Protein 1KOE (pdb70)

Structure (mmCIF, N/CA/C/O backbone):
data_1KOE
#
_entry.id   1KOE
#
_cell.length_a   45.560
_cell.length_b   53.950
_cell.length_c   65.850
_cell.angle_alpha   90.00
_cell.angle_beta   90.00
_cell.angle_gamma   90.00
#
_symmetry.space_group_name_H-M   'P 21 21 21'
#
loop_
_entity.id
_entity.type
_entity.pdbx_description
1 polymer ENDOSTATIN
2 water water
#
loop_
_atom_site.group_PDB
_atom_site.id
_atom_site.type_symbol
_atom_site.label_atom_id
_atom_site.label_alt_id
_atom_site.label_comp_id
_atom_site.label_asym_id
_atom_site.label_entity_id
_atom_site.label_seq_id
_atom_site.pdbx_PDB_ins_code
_atom_site.Cartn_x
_atom_site.Cartn_y
_atom_site.Cartn_z
_atom_site.occupancy
_atom_site.B_iso_or_equiv
_atom_site.auth_seq_id
_atom_site.auth_comp_id
_atom_site.auth_asym_id
_atom_site.auth_atom_id
_atom_site.pdbx_PDB_model_num
ATOM 1 N N . GLN A 1 1 ? 15.825 37.355 60.311 1.00 19.63 138 GLN A N 1
ATOM 2 C CA . GLN A 1 1 ? 15.467 37.593 58.873 1.00 15.07 138 GLN A CA 1
ATOM 3 C C . GLN A 1 1 ? 16.020 36.457 58.023 1.00 16.16 138 GLN A C 1
ATOM 4 O O . GLN A 1 1 ? 17.226 36.330 57.871 1.00 16.26 138 GLN A O 1
ATOM 10 N N . PRO A 1 2 ? 15.146 35.591 57.498 1.00 15.25 139 PRO A N 1
ATOM 11 C CA . PRO A 1 2 ? 15.679 34.496 56.678 1.00 12.81 139 PRO A CA 1
ATOM 12 C C . PRO A 1 2 ? 16.271 34.987 55.379 1.00 9.18 139 PRO A C 1
ATOM 13 O O . PRO A 1 2 ? 15.816 35.984 54.818 1.00 11.04 139 PRO A O 1
ATOM 17 N N . VAL A 1 3 ? 17.301 34.287 54.921 1.00 10.21 140 VAL A N 1
ATOM 18 C CA . VAL A 1 3 ? 17.960 34.598 53.657 1.00 9.99 140 VAL A CA 1
ATOM 19 C C . VAL A 1 3 ? 18.458 33.277 53.077 1.00 11.74 140 VAL A C 1
ATOM 20 O O . VAL A 1 3 ? 18.630 32.309 53.809 1.00 13.00 140 VAL A O 1
ATOM 24 N N . LEU A 1 4 ? 18.697 33.256 51.768 1.00 10.15 141 LEU A N 1
ATOM 25 C CA . LEU A 1 4 ? 19.251 32.096 51.073 1.00 9.08 141 LEU A CA 1
ATOM 26 C C . LEU A 1 4 ? 20.495 32.597 50.355 1.00 8.62 141 LEU A C 1
ATOM 27 O O . LEU A 1 4 ? 20.434 33.581 49.600 1.00 9.84 141 LEU A O 1
ATOM 32 N N . HIS A 1 5 ? 21.622 31.931 50.575 1.00 6.26 142 HIS A N 1
ATOM 33 C CA . HIS A 1 5 ? 22.871 32.331 49.933 1.00 7.37 142 HIS A CA 1
ATOM 34 C C . HIS A 1 5 ? 23.078 31.728 48.521 1.00 9.63 142 HIS A C 1
ATOM 35 O O . HIS A 1 5 ? 22.824 30.530 48.298 1.00 8.50 142 HIS A O 1
ATOM 42 N N . LEU A 1 6 ? 23.531 32.561 47.587 1.00 5.90 143 LEU A N 1
ATOM 43 C CA . LEU A 1 6 ? 23.840 32.138 46.217 1.00 6.16 143 LEU A CA 1
ATOM 44 C C . LEU A 1 6 ? 25.355 32.363 46.123 1.00 8.08 143 LEU A C 1
ATOM 45 O O . LEU A 1 6 ? 25.829 33.492 46.235 1.00 8.41 143 LEU A O 1
ATOM 50 N N . VAL A 1 7 ? 26.116 31.289 45.927 1.00 7.00 144 VAL A N 1
ATOM 51 C CA . VAL A 1 7 ? 27.570 31.337 45.956 1.00 6.28 144 VAL A CA 1
ATOM 52 C C . VAL A 1 7 ? 28.175 30.546 44.806 1.00 7.86 144 VAL A C 1
ATOM 53 O O . VAL A 1 7 ? 27.695 29.470 44.461 1.00 8.99 144 VAL A O 1
ATOM 57 N N . ALA A 1 8 ? 29.231 31.075 44.207 1.00 7.05 145 ALA A N 1
ATOM 58 C CA . ALA A 1 8 ? 29.870 30.388 43.092 1.00 8.14 145 ALA A CA 1
ATOM 59 C C . ALA A 1 8 ? 30.938 29.359 43.511 1.00 8.47 145 ALA A C 1
ATOM 60 O O . ALA A 1 8 ? 31.633 29.530 44.538 1.00 8.37 145 ALA A O 1
ATOM 62 N N . LEU A 1 9 ? 31.071 28.302 42.709 1.00 7.30 146 LEU A N 1
ATOM 63 C CA . LEU A 1 9 ? 32.131 27.326 42.934 1.00 8.01 146 LEU A CA 1
ATOM 64 C C . LEU A 1 9 ? 33.478 28.051 42.732 1.00 7.11 146 LEU A C 1
ATOM 65 O O . LEU A 1 9 ? 33.572 29.018 41.964 1.00 9.42 146 LEU A O 1
ATOM 70 N N . ASN A 1 10 ? 34.523 27.552 43.376 1.00 6.40 147 ASN A N 1
ATOM 71 C CA . ASN A 1 10 ? 35.832 28.192 43.333 1.00 7.10 147 ASN A CA 1
ATOM 72 C C . ASN A 1 10 ? 36.591 28.134 42.011 1.00 9.58 147 ASN A C 1
ATOM 73 O O . ASN A 1 10 ? 37.658 28.738 41.896 1.00 10.63 147 ASN A O 1
ATOM 78 N N . THR A 1 11 ? 36.098 27.348 41.058 1.00 7.40 148 THR A N 1
ATOM 79 C CA . THR A 1 11 ? 36.722 27.297 39.738 1.00 9.45 148 THR A CA 1
ATOM 80 C C . THR A 1 11 ? 35.616 27.168 38.713 1.00 9.36 148 THR A C 1
ATOM 81 O O . THR A 1 11 ? 34.503 26.758 39.042 1.00 8.96 148 THR A O 1
ATOM 85 N N . PRO A 1 12 ? 35.877 27.637 37.473 1.00 12.03 149 PRO A N 1
ATOM 86 C CA . PRO A 1 12 ? 34.849 27.500 36.441 1.00 10.16 149 PRO A CA 1
ATOM 87 C C . PRO A 1 12 ? 34.840 26.015 36.092 1.00 9.92 149 PRO A C 1
ATOM 88 O O . PRO A 1 12 ? 35.786 25.280 36.438 1.00 12.33 149 PRO A O 1
ATOM 92 N N . LEU A 1 13 ? 33.777 25.569 35.431 1.00 9.68 150 LEU A N 1
ATOM 93 C CA . LEU A 1 13 ? 33.653 24.181 35.020 1.00 8.42 150 LEU A CA 1
ATOM 94 C C . LEU A 1 13 ? 33.114 24.130 33.610 1.00 7.98 150 LEU A C 1
ATOM 95 O O . LEU A 1 13 ? 32.371 25.015 33.190 1.00 8.15 150 LEU A O 1
ATOM 100 N N . SER A 1 14 ? 33.521 23.116 32.862 1.00 9.42 151 SER A N 1
ATOM 101 C CA . SER A 1 14 ? 32.987 22.923 31.515 1.00 9.11 151 SER A CA 1
ATOM 102 C C . SER A 1 14 ? 31.657 22.175 31.729 1.00 9.32 151 SER A C 1
ATOM 103 O O . SER A 1 14 ? 31.269 21.901 32.866 1.00 10.06 151 SER A O 1
ATOM 106 N N . GLY A 1 15 ? 30.984 21.809 30.644 1.00 7.94 152 GLY A N 1
ATOM 107 C CA . GLY A 1 15 ? 29.736 21.087 30.761 1.00 8.69 152 GLY A CA 1
ATOM 108 C C . GLY A 1 15 ? 29.902 19.660 31.274 1.00 9.35 152 GLY A C 1
ATOM 109 O O . GLY A 1 15 ? 28.917 19.036 31.659 1.00 11.59 152 GLY A O 1
ATOM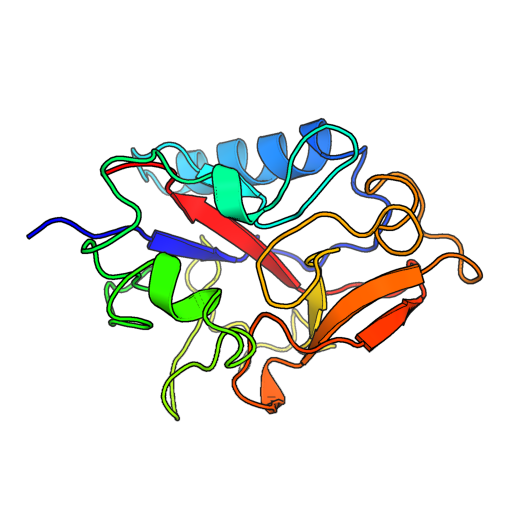 110 N N . GLY A 1 16 ? 31.126 19.127 31.230 1.00 8.17 153 GLY A N 1
ATOM 111 C CA . GLY A 1 16 ? 31.381 17.774 31.719 1.00 10.98 153 GLY A CA 1
ATOM 112 C C . GLY A 1 16 ? 31.692 17.856 33.202 1.00 10.16 153 GLY A C 1
ATOM 113 O O . GLY A 1 16 ? 32.860 17.943 33.591 1.00 11.38 153 GLY A O 1
ATOM 114 N N . MET A 1 17 ? 30.642 17.821 34.027 1.00 10.00 154 MET A N 1
ATOM 115 C CA . MET A 1 17 ? 30.768 17.957 35.488 1.00 9.58 154 MET A CA 1
ATOM 116 C C . MET A 1 17 ? 30.553 16.668 36.256 1.00 11.76 154 MET A C 1
ATOM 117 O O . MET A 1 17 ? 30.429 16.701 37.484 1.00 9.48 154 MET A O 1
ATOM 122 N N . ARG A 1 18 ? 30.520 15.551 35.531 1.00 12.28 155 ARG A N 1
ATOM 123 C CA . ARG A 1 18 ? 30.250 14.226 36.102 1.00 11.91 155 ARG A CA 1
ATOM 124 C C . ARG A 1 18 ? 28.784 14.188 36.516 1.00 12.08 155 ARG A C 1
ATOM 125 O O . ARG A 1 18 ? 28.404 13.550 37.513 1.00 12.85 155 ARG A O 1
ATOM 133 N N . GLY A 1 19 ? 27.958 14.870 35.725 1.00 8.74 156 GLY A N 1
ATOM 134 C CA . GLY A 1 19 ? 26.539 14.929 35.972 1.00 7.52 156 GLY A CA 1
ATOM 135 C C . GLY A 1 19 ? 26.163 15.848 37.120 1.00 7.97 156 GLY A C 1
ATOM 136 O O . GLY A 1 19 ? 27.025 16.469 37.746 1.00 8.74 156 GLY A O 1
ATOM 137 N N . ILE A 1 20 ? 24.868 15.894 37.421 1.00 9.58 157 ILE A N 1
ATOM 138 C CA . ILE A 1 20 ? 24.382 16.725 38.498 1.00 8.21 157 ILE A CA 1
ATOM 139 C C . ILE A 1 20 ? 24.906 16.218 39.862 1.00 8.75 157 ILE A C 1
ATOM 140 O O . ILE A 1 20 ? 25.107 17.011 40.771 1.00 7.94 157 ILE A O 1
ATOM 145 N N . ARG A 1 21 ? 25.123 14.905 40.011 1.00 8.52 158 ARG A N 1
ATOM 146 C CA . ARG A 1 21 ? 25.670 14.382 41.272 1.00 8.29 158 ARG A CA 1
ATOM 147 C C . ARG A 1 21 ? 27.075 14.973 41.488 1.00 8.10 158 ARG A C 1
ATOM 148 O O . ARG A 1 21 ? 27.445 15.301 42.616 1.00 10.27 158 ARG A O 1
ATOM 156 N N . GLY A 1 22 ? 27.832 15.147 40.397 1.00 8.31 159 GLY A N 1
ATOM 157 C CA . GLY A 1 22 ? 29.172 15.709 40.472 1.00 7.59 159 GLY A CA 1
ATOM 158 C C . GLY A 1 22 ? 29.130 17.171 40.900 1.00 10.13 159 GLY A C 1
ATOM 159 O O . GLY A 1 22 ? 29.836 17.592 41.819 1.00 9.79 159 GLY A O 1
ATOM 160 N N . ALA A 1 23 ? 28.276 17.946 40.240 1.00 9.09 160 ALA A N 1
ATOM 161 C CA . ALA A 1 23 ? 28.119 19.371 40.547 1.00 8.50 160 ALA A CA 1
ATOM 162 C C . ALA A 1 23 ? 27.606 19.567 41.976 1.00 7.04 160 ALA A C 1
ATOM 163 O O . ALA A 1 23 ? 28.133 20.388 42.727 1.00 8.57 160 ALA A O 1
ATOM 165 N N . ASP A 1 24 ? 26.583 18.812 42.352 1.00 6.23 161 ASP A N 1
ATOM 166 C CA . ASP A 1 24 ? 26.034 18.902 43.708 1.00 6.78 161 ASP A CA 1
ATOM 167 C C . ASP A 1 24 ? 27.092 18.546 44.752 1.00 7.76 161 ASP A C 1
ATOM 168 O O . ASP A 1 24 ? 27.152 19.161 45.818 1.00 8.73 161 ASP A O 1
ATOM 173 N N . PHE A 1 25 ? 27.939 17.558 44.459 1.00 7.42 162 PHE A N 1
ATOM 174 C CA . PHE A 1 25 ? 28.979 17.169 45.409 1.00 6.73 162 PHE A CA 1
ATOM 175 C C . PHE A 1 25 ? 30.014 18.309 45.573 1.00 9.46 162 PHE A C 1
ATOM 176 O O . PHE A 1 25 ? 30.534 18.548 46.671 1.00 9.44 162 PHE A O 1
ATOM 184 N N . GLN A 1 26 ? 30.336 19.000 44.477 1.00 8.27 163 GLN A N 1
ATOM 185 C CA . GLN A 1 26 ? 31.272 20.124 44.549 1.00 7.65 163 GLN A CA 1
ATOM 186 C C . GLN A 1 26 ? 30.694 21.215 45.464 1.00 7.86 163 GLN A C 1
ATOM 187 O O . GLN A 1 26 ? 31.414 21.754 46.307 1.00 9.18 163 GLN A O 1
ATOM 193 N N . CYS A 1 27 ? 29.409 21.535 45.295 1.00 5.94 164 CYS A N 1
ATOM 194 C CA . CYS A 1 27 ? 28.751 22.532 46.142 1.00 5.67 164 CYS A CA 1
ATOM 195 C C . CYS A 1 27 ? 28.836 22.113 47.619 1.00 8.49 164 CYS A C 1
ATOM 196 O O . CYS A 1 27 ? 29.109 22.938 48.498 1.00 11.21 164 CYS A O 1
ATOM 199 N N . PHE A 1 28 ? 28.589 20.834 47.880 1.00 8.20 165 PHE A N 1
ATOM 200 C CA . PHE A 1 28 ? 28.648 20.279 49.237 1.00 9.36 165 PHE A CA 1
ATOM 201 C C . PHE A 1 28 ? 30.052 20.435 49.828 1.00 9.82 165 PHE A C 1
ATOM 202 O O . PHE A 1 28 ? 30.228 20.953 50.939 1.00 7.80 165 PHE A O 1
ATOM 210 N N . GLN A 1 29 ? 31.056 19.987 49.079 1.00 7.84 166 GLN A N 1
ATOM 211 C CA . GLN A 1 29 ? 32.436 20.052 49.536 1.00 9.67 166 GLN A CA 1
ATOM 212 C C . GLN A 1 29 ? 32.928 21.468 49.803 1.00 11.38 166 GLN A C 1
ATOM 213 O O . GLN A 1 29 ? 33.501 21.756 50.868 1.00 11.23 166 GLN A O 1
ATOM 219 N N . GLN A 1 30 ? 32.670 22.368 48.862 1.00 9.13 167 GLN A N 1
ATOM 220 C CA . GLN A 1 30 ? 33.154 23.727 49.007 1.00 8.13 167 GLN A CA 1
ATOM 221 C C . GLN A 1 30 ? 32.479 24.543 50.094 1.00 8.77 167 GLN A C 1
ATOM 222 O O . GLN A 1 30 ? 33.132 25.365 50.754 1.00 9.77 167 GLN A O 1
ATOM 228 N N . ALA A 1 31 ? 31.202 24.274 50.335 1.00 7.44 168 ALA A N 1
ATOM 229 C CA . ALA A 1 31 ? 30.475 24.976 51.404 1.00 8.42 168 ALA A CA 1
ATOM 230 C C . ALA A 1 31 ? 31.010 24.509 52.773 1.00 9.57 168 ALA A C 1
ATOM 231 O O . ALA A 1 31 ? 31.233 25.310 53.683 1.00 11.46 168 ALA A O 1
ATOM 233 N N . ARG A 1 32 ? 31.219 23.203 52.890 1.00 9.90 169 ARG A N 1
ATOM 234 C CA . ARG A 1 32 ? 31.711 22.578 54.106 1.00 11.80 169 ARG A CA 1
ATOM 235 C C . ARG A 1 32 ? 33.107 23.096 54.457 1.00 12.57 169 ARG A C 1
ATOM 236 O O . ARG A 1 32 ? 33.404 23.346 55.629 1.00 12.02 169 ARG A O 1
ATOM 244 N N . ALA A 1 33 ? 33.943 23.291 53.437 1.00 10.85 170 ALA A N 1
ATOM 245 C CA . ALA A 1 33 ? 35.316 23.755 53.619 1.00 10.67 170 ALA A CA 1
ATOM 246 C C . ALA A 1 33 ? 35.392 25.132 54.264 1.00 11.92 170 ALA A C 1
ATOM 247 O O . ALA A 1 33 ? 36.365 25.441 54.943 1.00 14.09 170 ALA A O 1
ATOM 249 N N . VAL A 1 34 ? 34.375 25.964 54.046 1.00 10.84 171 VAL A N 1
ATOM 250 C CA . VAL A 1 34 ? 34.365 27.308 54.621 1.00 10.43 171 VAL A CA 1
ATOM 251 C C . VAL A 1 34 ? 33.424 27.471 55.797 1.00 10.80 171 VAL A C 1
ATOM 252 O O . VAL A 1 34 ? 33.055 28.579 56.167 1.00 12.10 171 VAL A O 1
ATOM 256 N N . GLY A 1 35 ? 32.977 26.356 56.340 1.00 12.04 172 GLY A N 1
ATOM 257 C CA . GLY A 1 35 ? 32.131 26.429 57.511 1.00 13.35 172 GLY A CA 1
ATOM 258 C C . GLY A 1 35 ? 30.699 26.875 57.342 1.00 15.12 172 GLY A C 1
ATOM 259 O O . GLY A 1 35 ? 30.073 27.285 58.318 1.00 15.40 172 GLY A O 1
ATOM 260 N N . LEU A 1 36 ? 30.168 26.818 56.125 1.00 13.41 173 LEU A N 1
ATOM 261 C CA . LEU A 1 36 ? 28.768 27.183 55.909 1.00 15.44 173 LEU A CA 1
ATOM 262 C C . LEU A 1 36 ? 27.925 25.985 56.307 1.00 21.13 173 LEU A C 1
ATOM 263 O O . LEU A 1 36 ? 28.253 24.851 55.961 1.00 24.24 173 LEU A O 1
ATOM 268 N N . SER A 1 37 ? 26.839 26.231 57.033 1.00 26.10 174 SER A N 1
ATOM 269 C CA . SER A 1 37 ? 25.980 25.152 57.527 1.00 28.96 174 SER A CA 1
ATOM 270 C C . SER A 1 37 ? 24.793 24.721 56.667 1.00 28.64 174 SER A C 1
ATOM 271 O O . SER A 1 37 ? 24.275 23.611 56.833 1.00 33.02 174 SER A O 1
ATOM 274 N N . GLY A 1 38 ? 24.331 25.593 55.785 1.00 21.73 175 GLY A N 1
ATOM 275 C CA . GLY A 1 38 ? 23.188 25.223 54.975 1.00 23.45 175 GLY A CA 1
ATOM 276 C C . GLY A 1 38 ? 23.441 24.121 53.963 1.00 22.56 175 GLY A C 1
ATOM 277 O O . GLY A 1 38 ? 24.584 23.685 53.761 1.00 23.28 175 GLY A O 1
ATOM 278 N N . THR A 1 39 ? 22.360 23.691 53.315 1.00 19.93 176 THR A N 1
ATOM 279 C CA . THR A 1 39 ? 22.409 22.665 52.280 1.00 18.67 176 THR A CA 1
ATOM 280 C C . THR A 1 39 ? 22.468 23.362 50.914 1.00 13.33 176 THR A C 1
ATOM 281 O O . THR A 1 39 ? 21.508 23.988 50.481 1.00 15.59 176 THR A O 1
ATOM 285 N N . PHE A 1 40 ? 23.611 23.254 50.254 1.00 11.56 177 PHE A N 1
ATOM 286 C CA . PHE A 1 40 ? 23.816 23.881 48.954 1.00 10.99 177 PHE A CA 1
ATOM 287 C C . PHE A 1 40 ? 23.727 22.897 47.811 1.00 12.80 177 PHE A C 1
ATOM 288 O O . PHE A 1 40 ? 24.366 21.842 47.845 1.00 14.50 177 PHE A O 1
ATOM 296 N N . ARG A 1 41 ? 22.945 23.258 46.803 1.00 8.14 178 ARG A N 1
ATOM 297 C CA . ARG A 1 41 ? 22.790 22.438 45.617 1.00 9.25 178 ARG A CA 1
ATOM 298 C C . ARG A 1 41 ? 23.204 23.257 44.386 1.00 9.34 178 ARG A C 1
ATOM 299 O O . ARG A 1 41 ? 23.174 24.488 44.418 1.00 8.16 178 ARG A O 1
ATOM 307 N N . ALA A 1 42 ? 23.657 22.589 43.329 1.00 7.60 179 ALA A N 1
ATOM 308 C CA . ALA A 1 42 ? 24.069 23.290 42.117 1.00 6.68 179 ALA A CA 1
ATOM 309 C C . ALA A 1 42 ? 22.871 23.972 41.465 1.00 7.17 179 ALA A C 1
ATOM 310 O O . ALA A 1 42 ? 21.780 23.405 41.399 1.00 8.52 179 ALA A O 1
ATOM 312 N N . PHE A 1 43 ? 23.092 25.211 41.021 1.00 6.55 180 PHE A N 1
ATOM 313 C CA . PHE A 1 43 ? 22.102 26.061 40.349 1.00 8.23 180 PHE A CA 1
ATOM 314 C C . PHE A 1 43 ? 22.040 25.592 38.873 1.00 7.43 180 PHE A C 1
ATOM 315 O O . PHE A 1 43 ? 22.592 26.229 37.981 1.00 8.61 180 PHE A O 1
ATOM 323 N N . LEU A 1 44 ? 21.404 24.452 38.630 1.00 7.22 181 LEU A N 1
ATOM 324 C CA . LEU A 1 44 ? 21.333 23.894 37.285 1.00 6.87 181 LEU A CA 1
ATOM 325 C C . LEU A 1 44 ? 20.083 23.039 37.145 1.00 9.21 181 LEU A C 1
ATOM 326 O O . LEU A 1 44 ? 19.619 22.465 38.133 1.00 9.14 181 LEU A O 1
ATOM 331 N N . SER A 1 45 ? 19.506 22.993 35.941 1.00 7.07 182 SER A N 1
ATOM 332 C CA . SER A 1 45 ? 18.403 22.062 35.686 1.00 7.88 182 SER A CA 1
ATOM 333 C C . SER A 1 45 ? 19.114 20.774 35.226 1.00 10.02 182 SER A C 1
ATOM 334 O O . SER A 1 45 ? 20.248 20.825 34.737 1.00 11.73 18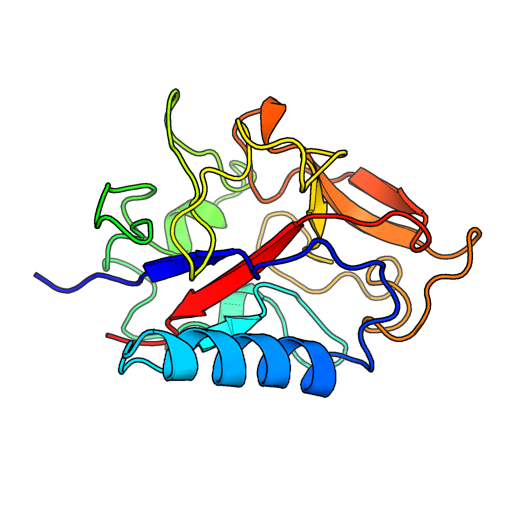2 SER A O 1
ATOM 337 N N . SER A 1 46 ? 18.476 19.623 35.390 1.00 9.61 183 SER A N 1
ATOM 338 C CA . SER A 1 46 ? 19.070 18.365 34.937 1.00 10.74 183 SER A CA 1
ATOM 339 C C . SER A 1 46 ? 17.933 17.458 34.462 1.00 10.89 183 SER A C 1
ATOM 340 O O . SER A 1 46 ? 16.777 17.857 34.491 1.00 10.38 183 SER A O 1
ATOM 343 N N . ARG A 1 47 ? 18.257 16.243 34.033 1.00 13.32 184 ARG A N 1
ATOM 344 C CA . ARG A 1 47 ? 17.235 15.336 33.520 1.00 13.60 184 ARG A CA 1
ATOM 345 C C . ARG A 1 47 ? 15.969 15.175 34.356 1.00 12.92 184 ARG A C 1
ATOM 346 O O . ARG A 1 47 ? 14.867 15.231 33.822 1.00 16.34 184 ARG A O 1
ATOM 354 N N . LEU A 1 48 ? 16.125 14.990 35.663 1.00 12.43 185 LEU A N 1
ATOM 355 C CA . LEU A 1 48 ? 14.984 14.788 36.550 1.00 15.55 185 LEU A CA 1
ATOM 356 C C . LEU A 1 48 ? 14.647 15.979 37.439 1.00 15.27 185 LEU A C 1
ATOM 357 O O . LEU A 1 48 ? 13.753 15.900 38.280 1.00 17.36 185 LEU A O 1
ATOM 362 N N . GLN A 1 49 ? 15.258 17.119 37.182 1.00 12.21 186 GLN A N 1
ATOM 363 C CA . GLN A 1 49 ? 15.048 18.245 38.060 1.00 13.64 186 GLN A CA 1
ATOM 364 C C . GLN A 1 49 ? 15.033 19.599 37.369 1.00 11.79 186 GLN A C 1
ATOM 365 O O . GLN A 1 49 ? 15.936 19.909 36.610 1.00 14.24 186 GLN A O 1
ATOM 371 N N . ASP A 1 50 ? 13.988 20.379 37.606 1.00 10.45 187 ASP A N 1
ATOM 372 C CA . ASP A 1 50 ? 13.926 21.736 37.076 1.00 10.04 187 ASP A CA 1
ATOM 373 C C . ASP A 1 50 ? 14.640 22.598 38.120 1.00 10.87 187 ASP A C 1
ATOM 374 O O . ASP A 1 50 ? 14.478 22.398 39.326 1.00 11.85 187 ASP A O 1
ATOM 379 N N . LEU A 1 51 ? 15.442 23.544 37.664 1.00 10.75 188 LEU A N 1
ATOM 380 C CA . LEU A 1 51 ? 16.157 24.450 38.559 1.00 8.93 188 LEU A CA 1
ATOM 381 C C . LEU A 1 51 ? 15.177 25.122 39.538 1.00 10.07 188 LEU A C 1
ATOM 382 O O . LEU A 1 51 ? 15.459 25.248 40.731 1.00 10.11 188 LEU A O 1
ATOM 387 N N . TYR A 1 52 ? 14.009 25.506 39.037 1.00 8.69 189 TYR A N 1
ATOM 388 C CA . TYR A 1 52 ? 13.022 26.183 39.878 1.00 10.49 189 TYR A CA 1
ATOM 389 C C . TYR A 1 52 ? 12.648 25.454 41.171 1.00 11.00 189 TYR A C 1
ATOM 390 O O . TYR A 1 52 ? 12.494 26.073 42.227 1.00 11.72 189 TYR A O 1
ATOM 399 N N . SER A 1 53 ? 12.554 24.133 41.090 1.00 10.73 190 SER A N 1
ATOM 400 C CA . SER A 1 53 ? 12.150 23.295 42.213 1.00 9.77 190 SER A CA 1
ATOM 401 C C . SER A 1 53 ? 13.176 22.975 43.261 1.00 10.02 190 SER A C 1
ATOM 402 O O . SER A 1 53 ? 12.835 22.339 44.259 1.00 12.81 190 SER A O 1
ATOM 405 N N . ILE A 1 54 ? 14.421 23.395 43.054 1.00 10.13 191 ILE A N 1
ATOM 406 C CA . ILE A 1 54 ? 15.517 23.102 43.982 1.00 11.69 191 ILE A CA 1
ATOM 407 C C . ILE A 1 54 ? 15.353 23.726 45.373 1.00 16.53 191 ILE A C 1
ATOM 408 O O . ILE A 1 54 ? 15.811 23.147 46.364 1.00 17.93 191 ILE A O 1
ATOM 413 N N . VAL A 1 55 ? 14.756 24.916 45.436 1.00 14.25 192 VAL A N 1
ATOM 414 C CA . VAL A 1 55 ? 14.513 25.599 46.708 1.00 13.18 192 VAL A CA 1
ATOM 415 C C . VAL A 1 55 ? 13.168 25.137 47.280 1.00 13.46 192 VAL A C 1
ATOM 416 O O . VAL A 1 55 ? 12.185 25.069 46.546 1.00 14.59 192 VAL A O 1
ATOM 420 N N . ARG A 1 56 ? 13.150 24.777 48.567 1.00 15.32 193 ARG A N 1
ATOM 421 C CA . ARG A 1 56 ? 11.933 24.305 49.256 1.00 15.89 193 ARG A CA 1
ATOM 422 C C . ARG A 1 56 ? 10.784 25.248 48.983 1.00 17.12 193 ARG A C 1
ATOM 423 O O . ARG A 1 56 ? 10.948 26.470 49.038 1.00 16.17 193 ARG A O 1
ATOM 431 N N . ARG A 1 57 ? 9.609 24.678 48.732 1.00 17.83 194 ARG A N 1
ATOM 432 C CA . ARG A 1 57 ? 8.419 25.468 48.408 1.00 19.92 194 ARG A CA 1
ATOM 433 C C . ARG A 1 57 ? 8.145 26.620 49.377 1.00 19.00 194 ARG A C 1
ATOM 434 O O . ARG A 1 57 ? 7.823 27.734 48.951 1.00 18.27 194 ARG A O 1
ATOM 442 N N . ALA A 1 58 ? 8.308 26.361 50.671 1.00 18.54 195 ALA A N 1
ATOM 443 C CA . ALA A 1 58 ? 8.059 27.384 51.675 1.00 18.53 195 ALA A CA 1
ATOM 444 C C . ALA A 1 58 ? 9.016 28.576 51.630 1.00 19.26 195 ALA A C 1
ATOM 445 O O . ALA A 1 58 ? 8.679 29.659 52.117 1.00 21.44 195 ALA A O 1
ATOM 447 N N . ASP A 1 59 ? 10.171 28.404 50.998 1.00 15.48 196 ASP A N 1
ATOM 448 C CA . ASP A 1 59 ? 11.154 29.473 50.929 1.00 14.34 196 ASP A CA 1
ATOM 449 C C . ASP A 1 59 ? 11.230 30.158 49.585 1.00 13.66 196 ASP A C 1
ATOM 450 O O . ASP A 1 59 ? 12.082 31.008 49.385 1.00 16.79 196 ASP A O 1
ATOM 455 N N . ARG A 1 60 ? 10.314 29.849 48.678 1.00 13.68 197 ARG A N 1
ATOM 456 C CA . ARG A 1 60 ? 10.359 30.429 47.340 1.00 12.56 197 ARG A CA 1
ATOM 457 C C . ARG A 1 60 ? 9.785 31.824 47.152 1.00 14.21 197 ARG A C 1
ATOM 458 O O . ARG A 1 60 ? 10.253 32.574 46.308 1.00 12.84 197 ARG A O 1
ATOM 466 N N . GLY A 1 61 ? 8.812 32.200 47.968 1.00 16.37 198 GLY A N 1
ATOM 467 C CA . GLY A 1 61 ? 8.174 33.474 47.737 1.00 1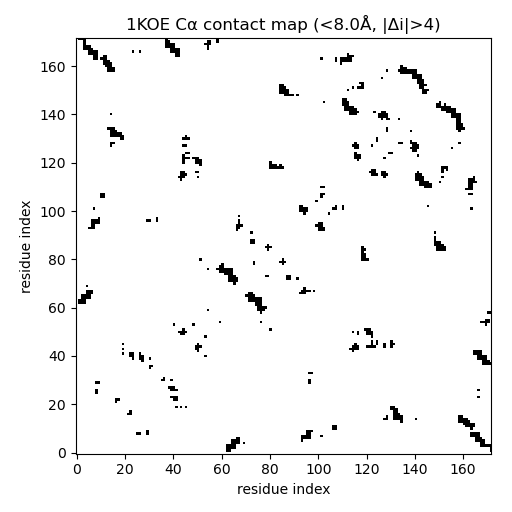5.07 198 GLY A CA 1
ATOM 468 C C . GLY A 1 61 ? 8.604 34.693 48.499 1.00 17.12 198 GLY A C 1
ATOM 469 O O . GLY A 1 61 ? 8.419 35.796 48.007 1.00 21.05 198 GLY A O 1
ATOM 470 N N . SER A 1 62 ? 9.217 34.543 49.655 1.00 17.39 199 SER A N 1
ATOM 471 C CA . SER A 1 62 ? 9.544 35.745 50.377 1.00 20.73 199 SER A CA 1
ATOM 472 C C . SER A 1 62 ? 10.831 35.719 51.146 1.00 20.82 199 SER A C 1
ATOM 473 O O . SER A 1 62 ? 10.973 36.435 52.137 1.00 22.75 199 SER A O 1
ATOM 476 N N . VAL A 1 63 ? 11.770 34.888 50.716 1.00 16.33 200 VAL A N 1
ATOM 477 C CA . VAL A 1 63 ? 13.058 34.837 51.383 1.00 13.69 200 VAL A CA 1
ATOM 478 C C . VAL A 1 63 ? 14.090 35.490 50.441 1.00 12.91 200 VAL A C 1
ATOM 479 O O . VAL A 1 63 ? 14.311 35.020 49.328 1.00 11.93 200 VAL A O 1
ATOM 483 N N . PRO A 1 64 ? 14.680 36.623 50.847 1.00 10.78 201 PRO A N 1
ATOM 484 C CA . PRO A 1 64 ? 15.655 37.246 49.959 1.00 11.08 201 PRO A CA 1
ATOM 485 C C . PRO A 1 64 ? 16.851 36.376 49.606 1.00 9.78 201 PRO A C 1
ATOM 486 O O . PRO A 1 64 ? 17.291 35.556 50.404 1.00 10.76 201 PRO A O 1
ATOM 490 N N . ILE A 1 65 ? 17.348 36.549 48.387 1.00 9.72 202 ILE A N 1
ATOM 491 C CA . ILE A 1 65 ? 18.528 35.831 47.913 1.00 11.47 202 ILE A CA 1
ATOM 492 C C . ILE A 1 65 ? 19.690 36.800 48.099 1.00 9.90 202 ILE A C 1
ATOM 493 O O . ILE A 1 65 ? 19.632 37.939 47.633 1.00 9.51 202 ILE A O 1
ATOM 498 N N . VAL A 1 66 ? 20.743 36.345 48.770 1.00 8.31 203 VAL A N 1
ATOM 499 C CA . VAL A 1 66 ? 21.907 37.184 49.053 1.00 8.59 203 VAL A CA 1
ATOM 500 C C . VAL A 1 66 ? 23.184 36.488 48.628 1.00 8.32 203 VAL A C 1
ATOM 501 O O . VAL A 1 66 ? 23.194 35.274 48.402 1.00 9.94 203 VAL A O 1
ATOM 505 N N . ASN A 1 67 ? 24.246 37.260 48.462 1.00 7.22 204 ASN A N 1
ATOM 506 C CA . ASN A 1 67 ? 25.530 36.669 48.126 1.00 6.18 204 ASN A CA 1
ATOM 507 C C . ASN A 1 67 ? 26.246 36.210 49.419 1.00 7.48 204 ASN A C 1
ATOM 508 O O . ASN A 1 67 ? 25.678 36.301 50.517 1.00 8.60 204 ASN A O 1
ATOM 513 N N . LEU A 1 68 ? 27.477 35.722 49.284 1.00 8.24 205 LEU A N 1
ATOM 514 C CA . LEU A 1 68 ? 28.260 35.223 50.406 1.00 10.00 205 LEU A CA 1
ATOM 515 C C . LEU A 1 68 ? 28.387 36.242 51.543 1.00 12.19 205 LEU A C 1
ATOM 516 O O . LEU A 1 68 ? 28.441 35.864 52.716 1.00 13.21 205 LEU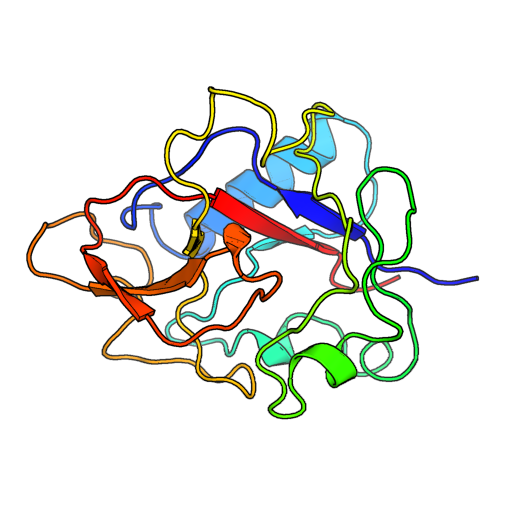 A O 1
ATOM 521 N N . LYS A 1 69 ? 28.481 37.519 51.175 1.00 10.81 206 LYS A N 1
ATOM 522 C CA . LYS A 1 69 ? 28.623 38.622 52.127 1.00 13.25 206 LYS A CA 1
ATOM 523 C C . LYS A 1 69 ? 27.285 39.209 52.582 1.00 15.01 206 LYS A C 1
ATOM 524 O O . LYS A 1 69 ? 27.246 40.297 53.166 1.00 14.89 206 LYS A O 1
ATOM 530 N N . ASP A 1 70 ? 26.204 38.476 52.339 1.00 10.24 207 ASP A N 1
ATOM 531 C CA . ASP A 1 70 ? 24.858 38.886 52.720 1.00 10.26 207 ASP A CA 1
ATOM 532 C C . ASP A 1 70 ? 24.309 40.113 52.011 1.00 11.53 207 ASP A C 1
ATOM 533 O O . ASP A 1 70 ? 23.379 40.748 52.505 1.00 14.87 207 ASP A O 1
ATOM 538 N N . GLU A 1 71 ? 24.880 40.461 50.864 1.00 9.33 208 GLU A N 1
ATOM 539 C CA . GLU A 1 71 ? 24.374 41.586 50.078 1.00 9.28 208 GLU A CA 1
ATOM 540 C C . GLU A 1 71 ? 23.177 41.063 49.301 1.00 11.06 208 GLU A C 1
ATOM 541 O O . GLU A 1 71 ? 23.246 39.999 48.658 1.00 10.86 208 GLU A O 1
ATOM 547 N N . VAL A 1 72 ? 22.063 41.779 49.394 1.00 9.59 209 VAL A N 1
ATOM 548 C CA . VAL A 1 72 ? 20.829 41.352 48.756 1.00 10.86 209 VAL A CA 1
ATOM 549 C C . VAL A 1 72 ? 20.887 41.425 47.251 1.00 13.44 209 VAL A C 1
ATOM 550 O O . VAL A 1 72 ? 21.249 42.465 46.687 1.00 14.37 209 VAL A O 1
ATOM 554 N N . LEU A 1 73 ? 20.555 40.302 46.610 1.00 10.99 210 LEU A N 1
ATOM 555 C CA . LEU A 1 73 ? 20.567 40.180 45.143 1.00 11.77 210 LEU A CA 1
ATOM 556 C C . LEU A 1 73 ? 19.174 40.221 44.541 1.00 11.30 210 LEU A C 1
ATOM 557 O O . LEU A 1 73 ? 18.970 40.777 43.469 1.00 13.41 210 LEU A O 1
ATOM 562 N N . SER A 1 74 ? 18.218 39.620 45.230 1.00 12.59 211 SER A N 1
ATOM 563 C CA . SER A 1 74 ? 16.843 39.560 44.748 1.00 12.51 211 SER A CA 1
ATOM 564 C C . SER A 1 74 ? 15.924 39.402 45.962 1.00 12.70 211 SER A C 1
ATOM 565 O O . SER A 1 74 ? 16.319 38.822 46.978 1.00 13.12 211 SER A O 1
ATOM 568 N N . PRO A 1 75 ? 14.701 39.966 45.890 1.00 12.25 212 PRO A N 1
ATOM 569 C CA . PRO A 1 75 ? 13.734 39.876 46.995 1.00 12.35 212 PRO A CA 1
ATOM 570 C C . PRO A 1 75 ? 13.230 38.466 47.303 1.00 11.21 212 PRO A C 1
ATOM 571 O O . PRO A 1 75 ? 12.808 38.179 48.430 1.00 13.32 212 PRO A O 1
ATOM 575 N N . SER A 1 76 ? 13.322 37.575 46.322 1.00 10.85 213 SER A N 1
ATOM 576 C CA . SER A 1 76 ? 12.877 36.199 46.494 1.00 9.69 213 SER A CA 1
ATOM 577 C C . SER A 1 76 ? 13.373 35.340 45.347 1.00 10.77 213 SER A C 1
ATOM 578 O O . SER A 1 76 ? 13.870 35.834 44.334 1.00 11.42 213 SER A O 1
ATOM 581 N N . TRP A 1 77 ? 13.201 34.039 45.516 1.00 11.69 214 TRP A N 1
ATOM 582 C CA . TRP A 1 77 ? 13.573 33.052 44.512 1.00 11.56 214 TRP A CA 1
ATOM 583 C C . TRP A 1 77 ? 12.629 33.202 43.317 1.00 10.01 214 TRP A C 1
ATOM 584 O O . TRP A 1 77 ? 13.063 33.291 42.172 1.00 11.47 214 TRP A O 1
ATOM 595 N N . ASP A 1 78 ? 11.335 33.305 43.601 1.00 10.89 215 ASP A N 1
ATOM 596 C CA . ASP A 1 78 ? 10.323 33.438 42.557 1.00 11.93 215 ASP A CA 1
ATOM 597 C C . ASP A 1 78 ? 10.583 34.601 41.629 1.00 11.83 215 ASP A C 1
ATOM 598 O O . ASP A 1 78 ? 10.324 34.512 40.433 1.00 14.03 215 ASP A O 1
ATOM 603 N N . SER A 1 79 ? 11.074 35.703 42.179 1.00 12.12 216 SER A N 1
ATOM 604 C CA . SER A 1 79 ? 11.343 36.893 41.375 1.00 15.57 216 SER A CA 1
ATOM 605 C C . SER A 1 79 ? 12.284 36.624 40.217 1.00 13.80 216 SER A C 1
ATOM 606 O O . SER A 1 79 ? 12.184 37.253 39.164 1.00 16.51 216 SER A O 1
ATOM 609 N N . LEU A 1 80 ? 13.204 35.687 40.405 1.00 13.84 217 LEU A N 1
ATOM 610 C CA . LEU A 1 80 ? 14.159 35.361 39.349 1.00 16.15 217 LEU A CA 1
ATOM 611 C C . LEU A 1 80 ? 13.518 34.633 38.162 1.00 15.00 217 LEU A C 1
ATOM 612 O O . LEU A 1 80 ? 13.995 34.730 37.028 1.00 15.72 217 LEU A O 1
ATOM 617 N N . PHE A 1 81 ? 12.422 33.931 38.427 1.00 14.28 218 PHE A N 1
ATOM 618 C CA . PHE A 1 81 ? 11.764 33.113 37.411 1.00 15.74 218 PHE A CA 1
ATOM 619 C C . PHE A 1 81 ? 10.462 33.673 36.872 1.00 19.66 218 PHE A C 1
ATOM 620 O O . PHE A 1 81 ? 9.680 32.961 36.240 1.00 19.44 218 PHE A O 1
ATOM 628 N N . SER A 1 82 ? 10.291 34.979 37.037 1.00 20.96 219 SER A N 1
ATOM 629 C CA . SER A 1 82 ? 9.092 35.704 36.612 1.00 20.25 219 SER A CA 1
ATOM 630 C C . SER A 1 82 ? 9.013 35.941 35.103 1.00 19.87 219 SER A C 1
ATOM 631 O O . SER A 1 82 ? 7.959 36.318 34.565 1.00 20.23 219 SER A O 1
ATOM 634 N N . GLY A 1 83 ? 10.151 35.817 34.439 1.00 16.90 220 GLY A N 1
ATOM 635 C CA . GLY A 1 83 ? 10.200 36.063 33.015 1.00 18.69 220 GLY A CA 1
ATOM 636 C C . GLY A 1 83 ? 11.197 37.177 32.734 1.00 19.82 220 GLY A C 1
ATOM 637 O O . GLY A 1 83 ? 11.512 37.439 31.586 1.00 22.45 220 GLY A O 1
ATOM 638 N N . SER A 1 84 ? 11.718 37.801 33.791 1.00 20.73 221 SER A N 1
ATOM 639 C CA . SER A 1 84 ? 12.703 38.891 33.692 1.00 20.97 221 SER A CA 1
ATOM 640 C C . SER A 1 84 ? 14.084 38.349 33.294 1.00 20.66 221 SER A C 1
ATOM 641 O O . SER A 1 84 ? 15.019 39.120 33.039 1.00 19.09 221 SER A O 1
ATOM 644 N N . GLN A 1 85 ? 14.212 37.022 33.324 1.00 15.11 222 GLN A N 1
ATOM 645 C CA . GLN A 1 85 ? 15.450 36.314 33.011 1.00 14.71 222 GLN A CA 1
ATOM 646 C C . GLN A 1 85 ? 16.479 36.423 34.142 1.00 13.28 222 GLN A C 1
ATOM 647 O O . GLN A 1 85 ? 17.682 36.457 33.883 1.00 13.22 222 GLN A O 1
ATOM 653 N N . GLY A 1 86 ? 15.993 36.452 35.390 1.00 12.76 223 GLY A N 1
ATOM 654 C CA . GLY A 1 86 ? 16.862 36.522 36.562 1.00 11.74 223 GLY A CA 1
ATOM 655 C C . GLY A 1 86 ? 17.691 37.782 36.642 1.00 12.55 223 GLY A C 1
ATOM 656 O O . GLY A 1 86 ? 18.902 37.746 36.884 1.00 10.85 223 GLY A O 1
ATOM 657 N N . GLN A 1 87 ? 17.025 38.906 36.408 1.00 15.41 224 GLN A N 1
ATOM 658 C CA . GLN A 1 87 ? 17.656 40.215 36.425 1.00 18.36 224 GLN A CA 1
ATOM 659 C C . GLN A 1 87 ? 18.137 40.593 37.826 1.00 19.75 224 GLN A C 1
ATOM 660 O O . GLN A 1 87 ? 17.386 40.504 38.802 1.00 23.25 224 GLN A O 1
ATOM 666 N N . LEU A 1 88 ? 19.408 40.945 37.939 1.00 18.83 225 LEU A N 1
ATOM 667 C CA . LEU A 1 88 ? 19.937 41.357 39.226 1.00 23.64 225 LEU A CA 1
ATOM 668 C C . LEU A 1 88 ? 20.052 42.864 39.183 1.00 26.18 225 LEU A C 1
ATOM 669 O O . LEU A 1 88 ? 20.007 43.469 38.120 1.00 27.58 225 LEU A O 1
ATOM 674 N N . GLN A 1 89 ? 20.094 43.482 40.349 1.00 33.02 226 GLN A N 1
ATOM 675 C CA . GLN A 1 89 ? 20.221 44.928 40.404 1.00 35.26 226 GLN A CA 1
ATOM 676 C C . GLN A 1 89 ? 21.644 45.287 39.995 1.00 34.91 226 GLN A C 1
ATOM 677 O O . GLN A 1 89 ? 22.581 44.522 40.253 1.00 34.64 226 GLN A O 1
ATOM 683 N N . PRO A 1 90 ? 21.830 46.456 39.363 1.00 36.79 227 PRO A N 1
ATOM 684 C CA . PRO A 1 90 ? 23.154 46.907 38.924 1.00 36.81 227 PRO 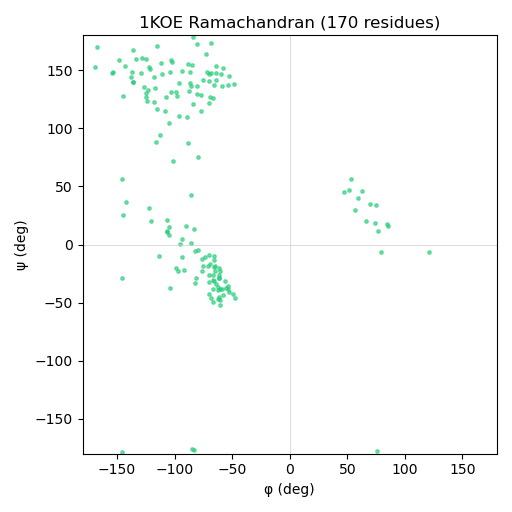A CA 1
ATOM 685 C C . PRO A 1 90 ? 24.144 46.871 40.080 1.00 34.94 227 PRO A C 1
ATOM 686 O O . PRO A 1 90 ? 23.774 47.111 41.235 1.00 32.98 227 PR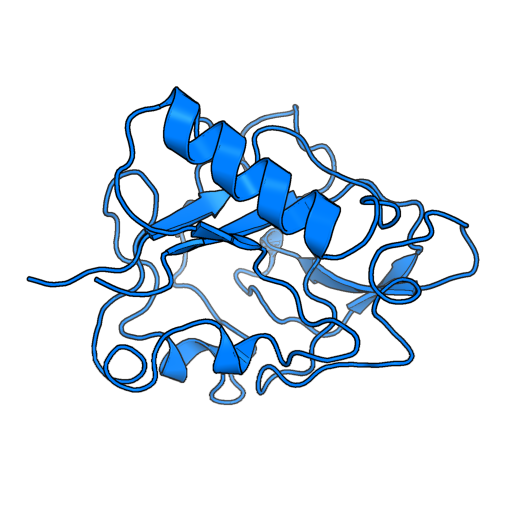O A O 1
ATOM 690 N N . GLY A 1 91 ? 25.389 46.538 39.768 1.00 32.98 228 GLY A N 1
ATOM 691 C CA . GLY A 1 91 ? 26.408 46.504 40.796 1.00 30.54 228 GLY A CA 1
ATOM 692 C C . GLY A 1 91 ? 26.394 45.263 41.658 1.00 28.50 228 GLY A C 1
ATOM 693 O O . GLY A 1 91 ? 27.285 45.110 42.497 1.00 30.52 228 GLY A O 1
ATOM 694 N N . ALA A 1 92 ? 25.384 44.404 41.486 1.00 25.56 229 ALA A N 1
ATOM 695 C CA . ALA A 1 92 ? 25.276 43.143 42.241 1.00 22.10 229 ALA A CA 1
ATOM 696 C C . ALA A 1 92 ? 26.581 42.383 42.058 1.00 18.87 229 ALA A C 1
ATOM 697 O O . ALA A 1 92 ? 27.128 42.367 40.964 1.00 21.82 229 ALA A O 1
ATOM 699 N N . ARG A 1 93 ? 27.092 41.799 43.134 1.00 16.13 230 ARG A N 1
ATOM 700 C CA . ARG A 1 93 ? 28.345 41.035 43.113 1.00 14.81 230 ARG A CA 1
ATOM 701 C C . ARG A 1 93 ? 28.087 39.581 43.493 1.00 12.29 230 ARG A C 1
ATOM 702 O O . ARG A 1 93 ? 27.240 39.292 44.346 1.00 13.37 230 ARG A O 1
ATOM 710 N N . ILE A 1 94 ? 28.824 38.675 42.871 1.00 9.91 231 ILE A N 1
ATOM 711 C CA . ILE A 1 94 ? 28.706 37.271 43.217 1.00 10.26 231 ILE A CA 1
ATOM 712 C C . ILE A 1 94 ? 30.091 36.795 43.600 1.00 9.79 231 ILE A C 1
ATOM 713 O O . ILE A 1 94 ? 31.062 37.018 42.874 1.00 10.47 231 ILE A O 1
ATOM 718 N N . PHE A 1 95 ? 30.188 36.265 44.813 1.00 10.02 232 PHE A N 1
ATOM 719 C CA . PHE A 1 95 ? 31.443 35.739 45.358 1.00 10.35 232 PHE A CA 1
ATOM 720 C C . PHE A 1 95 ? 31.478 34.204 45.350 1.00 10.13 232 PHE A C 1
ATOM 721 O O . PHE A 1 95 ? 30.439 33.544 45.496 1.00 9.50 232 PHE A O 1
ATOM 729 N N . SER A 1 96 ? 32.680 33.658 45.186 1.00 9.09 233 SER A N 1
ATOM 730 C CA . SER A 1 96 ? 32.895 32.219 45.259 1.00 8.23 233 SER A CA 1
ATOM 731 C C . SER A 1 96 ? 32.974 31.890 46.767 1.00 10.53 233 SER A C 1
ATOM 732 O O . SER A 1 96 ? 33.031 32.816 47.602 1.00 9.05 233 SER A O 1
ATOM 735 N N . PHE A 1 97 ? 33.020 30.600 47.111 1.00 8.96 234 PHE A N 1
ATOM 736 C CA . PHE A 1 97 ? 33.081 30.177 48.516 1.00 8.36 234 PHE A CA 1
ATOM 737 C C . PHE A 1 97 ? 34.303 30.744 49.227 1.00 10.56 234 PHE A C 1
ATOM 738 O O . PHE A 1 97 ? 34.216 31.140 50.399 1.00 10.48 234 PHE A O 1
ATOM 746 N N . ASP A 1 98 ? 35.434 30.804 48.529 1.00 10.70 235 ASP A N 1
ATOM 747 C CA . ASP A 1 98 ? 36.644 31.338 49.139 1.00 11.77 235 ASP A CA 1
ATOM 748 C C . ASP A 1 98 ? 36.761 32.878 49.123 1.00 13.33 235 ASP A C 1
ATOM 749 O O . ASP A 1 98 ? 37.852 33.423 49.350 1.00 15.58 235 ASP A O 1
ATOM 754 N N . GLY A 1 99 ? 35.651 33.557 48.817 1.00 9.84 236 GLY A N 1
ATOM 755 C CA . GLY A 1 99 ? 35.600 35.003 48.868 1.00 9.11 236 GLY A CA 1
ATOM 756 C C . GLY A 1 99 ? 36.040 35.864 47.715 1.00 11.25 236 GLY A C 1
ATOM 757 O O . GLY A 1 99 ? 36.204 37.065 47.900 1.00 16.51 236 GLY A O 1
ATOM 758 N N . ARG A 1 100 ? 36.178 35.308 46.527 1.00 10.63 237 ARG A N 1
ATOM 759 C CA . ARG A 1 100 ? 36.584 36.099 45.372 1.00 10.06 237 ARG A CA 1
ATOM 760 C C . ARG A 1 100 ? 35.404 36.570 44.524 1.00 11.45 237 ARG A C 1
ATOM 761 O O . ARG A 1 100 ? 34.431 35.825 44.327 1.00 10.90 237 ARG A O 1
ATOM 769 N N . ASP A 1 101 ? 35.469 37.820 44.063 1.00 10.87 238 ASP A N 1
ATOM 770 C CA . ASP A 1 101 ? 34.418 38.365 43.205 1.00 11.26 238 ASP A CA 1
ATOM 771 C C . ASP A 1 101 ? 34.678 37.764 41.813 1.00 13.62 238 ASP A C 1
ATOM 772 O O . ASP A 1 101 ? 35.700 38.052 41.163 1.00 12.96 238 ASP A O 1
ATOM 777 N N . VAL A 1 102 ? 33.741 36.939 41.361 1.00 10.94 239 VAL A N 1
ATOM 778 C CA . VAL A 1 102 ? 33.868 36.241 40.088 1.00 12.62 239 VAL A CA 1
ATOM 779 C C . VAL A 1 102 ? 33.967 37.137 38.841 1.00 14.13 239 VAL A C 1
ATOM 780 O O . VAL A 1 102 ? 34.545 36.747 37.822 1.00 14.25 239 VAL A O 1
ATOM 784 N N . LEU A 1 103 ? 33.418 38.342 38.919 1.00 15.56 240 LEU A N 1
ATOM 785 C CA . LEU A 1 103 ? 33.481 39.256 37.783 1.00 18.76 240 LEU A CA 1
ATOM 786 C C . LEU A 1 103 ? 34.826 39.993 37.733 1.00 21.57 240 LEU A C 1
ATOM 787 O O . LEU A 1 103 ? 35.367 40.230 36.652 1.00 23.34 240 LEU A O 1
ATOM 792 N N . ARG A 1 104 ? 35.407 40.268 38.897 1.00 20.15 241 ARG A N 1
ATOM 793 C CA . ARG A 1 104 ? 36.661 41.011 38.938 1.00 21.02 241 ARG A CA 1
ATOM 794 C C . ARG A 1 104 ? 37.917 40.162 38.973 1.00 22.41 241 ARG A C 1
ATOM 795 O O . ARG A 1 104 ? 39.017 40.673 38.793 1.00 24.72 241 ARG A O 1
ATOM 803 N N . HIS A 1 105 ? 37.757 38.863 39.185 1.00 20.26 242 HIS A N 1
ATOM 804 C CA . HIS A 1 105 ? 38.898 37.972 39.280 1.00 19.34 242 HIS A CA 1
ATOM 805 C C . HIS A 1 105 ? 39.216 37.205 37.989 1.00 17.20 242 HIS A C 1
ATOM 806 O O . HIS A 1 105 ? 38.362 36.526 37.437 1.00 17.26 242 HIS A O 1
ATOM 813 N N . PRO A 1 106 ? 40.484 37.199 37.563 1.00 17.89 243 PRO A N 1
ATOM 814 C CA . PRO A 1 106 ? 40.875 36.500 36.330 1.00 16.49 243 PRO A CA 1
ATOM 815 C C . PRO A 1 106 ? 40.754 34.969 36.294 1.00 18.47 243 PRO A C 1
ATOM 816 O O . PRO A 1 106 ? 40.859 34.371 35.216 1.00 19.70 243 PRO A O 1
ATOM 820 N N . ALA A 1 107 ? 40.498 34.344 37.450 1.00 15.25 244 ALA A N 1
ATOM 821 C CA . ALA A 1 107 ? 40.372 32.884 37.525 1.00 13.10 244 ALA A CA 1
ATOM 822 C C . ALA A 1 107 ? 39.166 32.384 36.735 1.00 12.10 244 ALA A C 1
ATOM 823 O O . ALA A 1 107 ? 39.062 31.198 36.433 1.00 16.31 244 ALA A O 1
ATOM 825 N N . TRP A 1 108 ? 38.236 33.288 36.448 1.00 11.10 245 TRP A N 1
ATOM 826 C CA . TRP A 1 108 ? 37.057 32.974 35.633 1.00 12.47 245 TRP A CA 1
ATOM 827 C C . TRP A 1 108 ? 37.203 33.845 34.373 1.00 14.31 245 TRP A C 1
ATOM 828 O O . TRP A 1 108 ? 36.743 34.989 34.336 1.00 16.32 245 TRP A O 1
ATOM 839 N N . PRO A 1 109 ? 37.891 33.327 33.345 1.00 15.74 246 PRO A N 1
ATOM 840 C CA . PRO A 1 109 ? 38.102 34.068 32.101 1.00 18.56 246 PRO A CA 1
ATOM 841 C C . PRO A 1 109 ? 36.830 34.439 31.349 1.00 18.21 246 PRO A C 1
ATOM 842 O O . PRO A 1 109 ? 36.806 35.434 30.627 1.00 21.01 246 PRO A O 1
ATOM 846 N N . GLN A 1 110 ? 35.779 33.638 31.496 1.00 15.33 247 GLN A N 1
ATOM 847 C CA . GLN A 1 110 ? 34.520 33.930 30.825 1.00 15.65 247 GLN A CA 1
ATOM 848 C C . GLN A 1 110 ? 33.432 34.158 31.864 1.00 14.94 247 GLN A C 1
ATOM 849 O O . GLN A 1 110 ? 33.169 33.310 32.719 1.00 15.97 247 GLN A O 1
ATOM 855 N N . LYS A 1 111 ? 32.818 35.328 31.793 1.00 12.37 248 LYS A N 1
ATOM 856 C CA . LYS A 1 111 ? 31.813 35.726 32.761 1.00 10.26 248 LYS A CA 1
ATOM 857 C C . LYS A 1 111 ? 30.387 35.257 32.484 1.00 11.42 248 LYS A C 1
ATOM 858 O O . LYS A 1 111 ? 29.427 36.023 32.651 1.00 14.70 248 LYS A O 1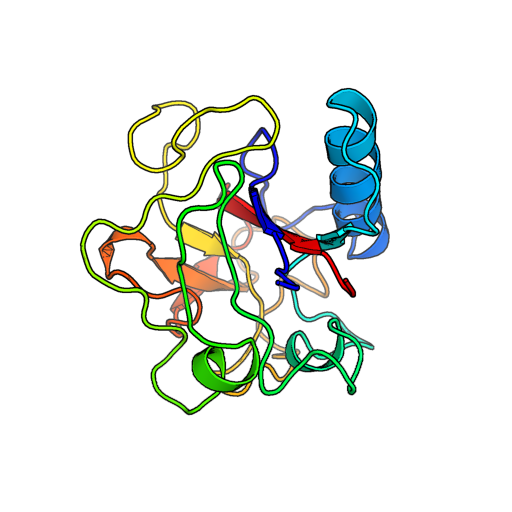
ATOM 864 N N . SER A 1 112 ? 30.261 33.997 32.067 1.00 9.53 249 SER A N 1
ATOM 865 C CA . SER A 1 112 ? 28.962 33.397 31.812 1.00 9.68 249 SER A CA 1
ATOM 866 C C . SER A 1 112 ? 28.729 32.323 32.876 1.00 8.86 249 SER A C 1
ATOM 867 O O . SER A 1 112 ? 29.679 31.801 33.457 1.00 8.31 249 SER A O 1
ATOM 870 N N . VAL A 1 113 ? 27.464 32.021 33.120 1.00 9.03 250 VAL A N 1
ATOM 871 C CA . VAL A 1 113 ? 27.055 31.044 34.123 1.00 10.67 250 VAL A CA 1
ATOM 872 C C . VAL A 1 113 ? 26.209 29.953 33.479 1.00 10.06 250 VAL A C 1
ATOM 873 O O . VAL A 1 113 ? 25.302 30.252 32.688 1.00 8.85 250 VAL A O 1
ATOM 877 N N . TRP A 1 114 ? 26.522 28.697 33.790 1.00 8.27 251 TRP A N 1
ATOM 878 C CA . TRP A 1 114 ? 25.748 27.559 33.273 1.00 7.25 251 TRP A CA 1
ATOM 879 C C . TRP A 1 114 ? 24.426 27.471 34.026 1.00 7.43 251 TRP A C 1
ATOM 880 O O . TRP A 1 114 ? 24.381 27.713 35.231 1.00 8.02 251 TRP A O 1
ATOM 891 N N . HIS A 1 115 ? 23.345 27.143 33.328 1.00 6.15 252 HIS A N 1
ATOM 892 C CA . HIS A 1 115 ? 22.077 26.929 34.024 1.00 6.31 252 HIS A CA 1
ATOM 893 C C . HIS A 1 115 ? 21.179 25.836 33.413 1.00 7.71 252 HIS A C 1
ATOM 894 O O . HIS A 1 115 ? 20.389 25.228 34.127 1.00 8.53 252 HIS A O 1
ATOM 901 N N . GLY A 1 116 ? 21.281 25.611 32.099 1.00 8.03 253 GLY A N 1
ATOM 902 C CA . GLY A 1 116 ? 20.474 24.592 31.430 1.00 7.38 253 GLY A CA 1
ATOM 903 C C . GLY A 1 116 ? 18.968 24.738 31.580 1.00 8.73 253 GLY A C 1
ATOM 904 O O . GLY A 1 116 ? 18.253 23.743 31.447 1.00 10.24 253 GLY A O 1
ATOM 905 N N . SER A 1 117 ? 18.475 25.974 31.735 1.00 7.94 254 SER A N 1
ATOM 906 C CA . SER A 1 117 ? 17.044 26.228 31.966 1.00 9.32 254 SER A CA 1
ATOM 907 C C . SER A 1 117 ? 16.414 27.333 31.135 1.00 9.44 254 SER A C 1
ATOM 908 O O . SER A 1 117 ? 17.119 28.217 30.655 1.00 9.05 254 SER A O 1
ATOM 911 N N . ASP A 1 118 ? 15.085 27.294 31.018 1.00 9.69 255 ASP A N 1
ATOM 912 C CA . ASP A 1 118 ? 14.370 28.355 30.328 1.00 10.56 255 ASP A CA 1
ATOM 913 C C . ASP A 1 118 ? 14.159 29.484 31.357 1.00 12.19 255 ASP A C 1
ATOM 914 O O . ASP A 1 118 ? 14.563 29.347 32.517 1.00 8.72 255 ASP A O 1
ATOM 919 N N . PRO A 1 119 ? 13.535 30.616 30.949 1.00 12.50 256 PRO A N 1
ATOM 920 C CA . PRO A 1 119 ? 13.338 31.716 31.911 1.00 13.68 256 PRO A CA 1
ATOM 921 C C . PRO A 1 119 ? 12.501 31.437 33.141 1.00 14.48 256 PRO A C 1
ATOM 922 O O . PRO A 1 119 ? 12.577 32.183 34.125 1.00 16.99 256 PRO A O 1
ATOM 926 N N . SER A 1 120 ? 11.676 30.394 33.090 1.00 12.81 257 SER A N 1
ATOM 927 C CA . SER A 1 120 ? 10.855 30.046 34.243 1.00 13.26 257 SER A CA 1
ATOM 928 C C . SER A 1 120 ? 11.537 28.987 35.128 1.00 11.91 257 SER A C 1
ATOM 929 O O . SER A 1 120 ? 10.952 28.501 36.092 1.00 13.55 257 SER A O 1
ATOM 932 N N . GLY A 1 121 ? 12.772 28.634 34.790 1.00 9.77 258 GLY A N 1
ATOM 933 C CA . GLY A 1 121 ? 13.508 27.654 35.563 1.00 10.17 258 GLY A CA 1
ATOM 934 C C . GLY A 1 121 ? 13.238 26.204 35.211 1.00 12.95 258 GLY A C 1
ATOM 935 O O . GLY A 1 121 ? 13.517 25.312 36.023 1.00 12.41 258 GLY A O 1
ATOM 936 N N . ARG A 1 122 ? 12.664 25.952 34.039 1.00 11.66 259 ARG A N 1
ATOM 937 C CA . ARG A 1 122 ? 12.387 24.580 33.636 1.00 12.36 259 ARG A CA 1
ATOM 938 C C . ARG A 1 122 ? 13.539 24.045 32.795 1.00 9.40 259 ARG A C 1
ATOM 939 O O . ARG A 1 122 ? 14.193 24.797 32.072 1.00 11.64 259 ARG A O 1
ATOM 947 N N . ARG A 1 123 ? 13.767 22.740 32.890 1.00 10.36 260 ARG A N 1
ATOM 948 C CA . ARG A 1 123 ? 14.859 22.072 32.208 1.00 10.92 260 ARG A CA 1
ATOM 949 C C . ARG A 1 123 ? 14.762 22.116 30.691 1.00 11.29 260 ARG A C 1
ATOM 950 O O . ARG A 1 123 ? 13.659 22.063 30.137 1.00 13.57 260 ARG A O 1
ATOM 958 N N . LEU A 1 124 ? 15.916 22.281 30.043 1.00 10.67 261 LEU A N 1
ATOM 959 C CA . LEU A 1 124 ? 16.026 22.303 28.585 1.00 10.49 261 LEU A CA 1
ATOM 960 C C . LEU A 1 124 ? 16.802 21.044 28.207 1.00 11.08 261 LEU A C 1
ATOM 961 O O . LEU A 1 124 ? 18.025 21.037 28.200 1.00 12.60 261 LEU A O 1
ATOM 966 N N . MET A 1 125 ? 16.078 19.970 27.897 1.00 13.03 262 MET A N 1
ATOM 967 C CA . MET A 1 125 ? 16.694 18.697 27.572 1.00 15.60 262 MET A CA 1
ATOM 968 C C . MET A 1 125 ? 17.610 18.714 26.379 1.00 15.15 262 MET A C 1
ATOM 969 O O . MET A 1 125 ? 18.499 17.880 26.283 1.00 18.38 262 MET A O 1
ATOM 974 N N . GLU A 1 126 ? 17.431 19.681 25.490 1.00 12.77 263 GLU A N 1
ATOM 975 C CA . GLU A 1 126 ? 18.305 19.781 24.332 1.00 16.03 263 GLU A CA 1
ATOM 976 C C . GLU A 1 126 ? 19.433 20.770 24.597 1.00 17.27 263 GLU A C 1
ATOM 977 O O . GLU A 1 126 ? 20.280 20.998 23.730 1.00 16.53 263 GLU A O 1
ATOM 983 N N . SER A 1 127 ? 19.464 21.355 25.791 1.00 13.09 264 SER A N 1
ATOM 984 C CA . SER A 1 127 ? 20.502 22.324 26.082 1.00 10.58 264 SER A CA 1
ATOM 985 C C . SER A 1 127 ? 20.995 22.332 27.528 1.00 10.61 264 SER A C 1
ATOM 986 O O . SER A 1 127 ? 20.949 23.349 28.233 1.00 10.80 264 SER A O 1
ATOM 989 N N . TYR A 1 128 ? 21.450 21.170 27.966 1.00 8.72 265 TYR A N 1
ATOM 990 C CA . TYR A 1 128 ? 22.023 21.048 29.289 1.00 10.84 265 TYR A CA 1
ATOM 991 C C . TYR A 1 128 ? 23.211 20.088 29.311 1.00 9.39 265 TYR A C 1
ATOM 992 O O . TYR A 1 128 ? 23.467 19.382 30.293 1.00 8.37 265 TYR A O 1
ATOM 1001 N N . CYS A 1 129 ? 23.974 20.129 28.214 1.00 8.27 266 CYS A N 1
ATOM 1002 C CA . CYS A 1 129 ? 25.182 19.321 28.046 1.00 8.39 266 CYS A CA 1
ATOM 1003 C C . CYS A 1 129 ? 24.988 17.852 28.419 1.00 7.82 266 CYS A C 1
ATOM 1004 O O . CYS A 1 129 ? 25.821 17.271 29.107 1.00 8.83 266 CYS A O 1
ATOM 1007 N N . GLU A 1 130 ? 23.880 17.276 27.953 1.00 8.61 267 GLU A N 1
ATOM 1008 C CA . GLU A 1 130 ? 23.544 15.882 28.221 1.00 11.70 267 GLU A CA 1
ATOM 1009 C C . GLU A 1 130 ? 23.589 15.643 29.736 1.00 11.52 267 GLU A C 1
ATOM 1010 O O . GLU A 1 130 ? 24.287 14.758 30.254 1.00 11.15 267 GLU A O 1
ATOM 1016 N N . THR A 1 131 ? 22.792 16.465 30.410 1.00 9.46 268 THR A N 1
ATOM 1017 C CA . THR A 1 131 ? 22.679 16.498 31.857 1.00 9.65 268 THR A CA 1
ATOM 1018 C C . THR A 1 131 ? 24.050 16.618 32.532 1.00 10.00 268 THR A C 1
ATOM 1019 O O . THR A 1 131 ? 24.381 15.918 33.488 1.00 10.46 268 THR A O 1
ATOM 1023 N N . TRP A 1 132 ? 24.840 17.557 32.002 1.00 8.83 269 TRP A N 1
ATOM 1024 C CA . TRP A 1 132 ? 26.164 17.914 32.514 1.00 7.33 269 TRP A CA 1
ATOM 1025 C C . TRP A 1 132 ? 27.167 16.784 32.539 1.00 9.24 269 TRP A C 1
ATOM 1026 O O . TRP A 1 132 ? 27.993 16.668 33.447 1.00 9.17 269 TRP A O 1
ATOM 1037 N N . ARG A 1 133 ? 27.130 15.987 31.482 1.00 8.34 270 ARG A N 1
ATOM 1038 C CA . ARG A 1 133 ? 28.034 14.867 31.364 1.00 10.31 270 ARG A CA 1
ATOM 1039 C C . ARG A 1 133 ? 29.045 14.999 30.223 1.00 13.63 270 ARG A C 1
ATOM 1040 O O . ARG A 1 133 ? 30.025 14.251 30.173 1.00 17.45 270 ARG A O 1
ATOM 1048 N N . THR A 1 134 ? 28.874 15.987 29.356 1.00 10.29 271 THR A N 1
ATOM 1049 C CA . THR A 1 134 ? 29.799 16.117 28.250 1.00 10.70 271 THR A CA 1
ATOM 1050 C C . THR A 1 134 ? 30.374 17.510 28.087 1.00 7.92 271 THR A C 1
ATOM 1051 O O . THR A 1 134 ? 29.717 18.501 28.412 1.00 12.00 271 THR A O 1
ATOM 1055 N N . GLU A 1 135 ? 31.614 17.571 27.620 1.00 8.88 272 GLU A N 1
ATOM 1056 C CA . GLU A 1 135 ? 32.267 18.841 27.346 1.00 11.22 272 GLU A CA 1
ATOM 1057 C C . GLU A 1 135 ? 32.658 18.909 25.852 1.00 12.64 272 GLU A C 1
ATOM 1058 O O . GLU A 1 135 ? 33.504 19.716 25.453 1.00 14.03 272 GLU A O 1
ATOM 1064 N N . THR A 1 136 ? 32.010 18.087 25.029 1.00 11.26 273 THR A N 1
ATOM 1065 C CA . THR A 1 136 ? 32.280 18.071 23.588 1.00 12.66 273 THR A CA 1
ATOM 1066 C C . THR A 1 136 ? 31.886 19.423 22.972 1.00 13.21 273 THR A C 1
ATOM 1067 O O . THR A 1 136 ? 30.926 20.065 23.441 1.00 13.27 273 THR A O 1
ATOM 1071 N N . THR A 1 137 ? 32.600 19.860 21.925 1.00 10.07 274 THR A N 1
ATOM 1072 C CA . THR A 1 137 ? 32.291 21.165 21.326 1.00 10.48 274 THR A CA 1
ATOM 1073 C C . THR A 1 137 ? 30.948 21.290 20.631 1.00 11.19 274 THR A C 1
ATOM 1074 O O . THR A 1 137 ? 30.374 22.380 20.588 1.00 13.84 274 THR A O 1
ATOM 1078 N N . GLY A 1 138 ? 30.461 20.183 20.081 1.00 12.95 275 GLY A N 1
ATOM 1079 C CA . GLY A 1 138 ? 29.195 20.186 19.381 1.00 13.46 275 GLY A CA 1
ATOM 1080 C C . GLY A 1 138 ? 27.961 20.216 20.255 1.00 16.29 275 GLY A C 1
ATOM 1081 O O . GLY A 1 138 ? 26.895 20.612 19.788 1.00 22.92 275 GLY A O 1
ATOM 1082 N N . ALA A 1 139 ? 28.066 19.791 21.507 1.00 12.83 276 ALA A N 1
ATOM 1083 C CA . ALA A 1 139 ? 26.894 19.806 22.381 1.00 12.40 276 ALA A CA 1
ATOM 1084 C C . ALA A 1 139 ? 26.742 21.191 23.021 1.00 10.43 276 ALA A C 1
ATOM 1085 O O . ALA A 1 139 ? 27.735 21.912 23.164 1.00 10.44 276 ALA A O 1
ATOM 1087 N N . THR A 1 140 ? 25.516 21.558 23.399 1.00 9.22 277 THR A N 1
ATOM 1088 C CA . THR A 1 140 ? 25.301 22.855 24.029 1.00 9.06 277 THR A CA 1
ATOM 1089 C C . THR A 1 140 ? 24.606 22.800 25.379 1.00 10.02 277 THR A C 1
ATOM 1090 O O . THR A 1 140 ? 23.905 21.830 25.720 1.00 10.24 277 THR A O 1
ATOM 1094 N N . GLY A 1 141 ? 24.784 23.888 26.120 1.00 10.62 278 GLY A N 1
ATOM 1095 C CA . GLY A 1 141 ? 24.158 24.054 27.413 1.00 10.07 278 GLY A CA 1
ATOM 1096 C C . GLY A 1 141 ? 23.663 25.485 27.473 1.00 9.01 278 GLY A C 1
ATOM 1097 O O . GLY A 1 141 ? 24.303 26.386 26.923 1.00 10.30 278 GLY A O 1
ATOM 1098 N N . GLN A 1 142 ? 22.519 25.701 28.106 1.00 7.20 279 GLN A N 1
ATOM 1099 C CA . GLN A 1 142 ? 21.982 27.050 28.216 1.00 7.37 279 GLN A CA 1
ATOM 1100 C C . GLN A 1 142 ? 22.773 27.799 29.302 1.00 8.48 279 GLN A C 1
ATOM 1101 O O . GLN A 1 142 ? 22.940 27.313 30.423 1.00 8.67 279 GLN A O 1
ATOM 1107 N N . ALA A 1 143 ? 23.261 28.977 28.949 1.00 7.19 280 ALA A N 1
ATOM 1108 C CA . ALA A 1 143 ? 24.089 29.772 29.838 1.00 7.73 280 ALA A CA 1
ATOM 1109 C C . ALA A 1 143 ? 23.663 31.223 29.790 1.00 9.97 280 ALA A C 1
ATOM 1110 O O . ALA A 1 143 ? 22.879 31.618 28.924 1.00 11.40 280 ALA A O 1
ATOM 1112 N N . SER A 1 144 ? 24.165 32.007 30.740 1.00 9.84 281 SER A N 1
ATOM 1113 C CA . SER A 1 144 ? 23.823 33.413 30.831 1.00 9.93 281 SER A CA 1
ATOM 1114 C C . SER A 1 144 ? 25.050 34.280 31.096 1.00 13.00 281 SER A C 1
ATOM 1115 O O . SER A 1 144 ? 25.897 33.935 31.918 1.00 11.02 281 SER A O 1
ATOM 1118 N N . SER A 1 145 ? 25.108 35.438 30.442 1.00 10.37 282 SER A N 1
ATOM 1119 C CA . SER A 1 145 ? 26.212 36.346 30.646 1.00 9.96 282 SER A CA 1
ATOM 1120 C C . SER A 1 145 ? 25.952 37.197 31.865 1.00 10.90 282 SER A C 1
ATOM 1121 O O . SER A 1 145 ? 24.996 37.957 31.910 1.00 12.82 282 SER A O 1
ATOM 1124 N N . LEU A 1 146 ? 26.849 37.111 32.829 1.00 11.53 283 LEU A N 1
ATOM 1125 C CA . LEU A 1 146 ? 26.740 37.901 34.035 1.00 14.28 283 LEU A CA 1
ATOM 1126 C C . LEU A 1 146 ? 27.030 39.382 33.724 1.00 16.05 283 LEU A C 1
ATOM 1127 O O . LEU A 1 146 ? 26.673 40.272 34.507 1.00 16.78 283 LEU A O 1
ATOM 1132 N N . LEU A 1 147 ? 27.673 39.646 32.586 1.00 14.06 284 LEU A N 1
ATOM 1133 C CA . LEU A 1 147 ? 27.974 41.018 32.191 1.00 16.31 284 LEU A CA 1
ATOM 1134 C C . LEU A 1 147 ? 26.683 41.778 31.886 1.00 18.57 284 LEU A C 1
ATOM 1135 O O . LEU A 1 147 ? 26.626 42.995 32.054 1.00 22.25 284 LEU A O 1
ATOM 1140 N N . SER A 1 148 ? 25.635 41.062 31.490 1.00 16.42 285 SER A N 1
ATOM 1141 C CA . SER A 1 148 ? 24.348 41.692 31.194 1.00 18.85 285 SER A CA 1
ATOM 1142 C C . SER A 1 148 ? 23.480 41.867 32.454 1.00 19.12 285 SER A C 1
ATOM 1143 O O . SER A 1 148 ? 22.353 42.347 32.367 1.00 22.78 285 SER A O 1
ATOM 1146 N N . GLY A 1 149 ? 24.002 41.463 33.611 1.00 18.11 286 GLY A N 1
ATOM 1147 C CA . GLY A 1 149 ? 23.262 41.568 34.857 1.00 17.95 286 GLY A CA 1
ATOM 1148 C C . GLY A 1 149 ? 22.170 40.528 35.071 1.00 19.04 286 GLY A C 1
ATOM 1149 O O . GLY A 1 149 ? 21.418 40.638 36.034 1.00 20.27 286 GLY A O 1
ATOM 1150 N N . ARG A 1 150 ? 22.129 39.475 34.251 1.00 15.86 287 ARG A N 1
ATOM 1151 C CA . ARG A 1 150 ? 21.088 38.447 34.374 1.00 12.80 287 ARG A CA 1
ATOM 1152 C C . ARG A 1 150 ? 21.663 37.056 34.613 1.00 12.17 287 ARG A C 1
ATOM 1153 O O . ARG A 1 150 ? 22.758 36.743 34.142 1.00 13.69 287 ARG A O 1
ATOM 1161 N N . LEU A 1 151 ? 20.893 36.213 35.300 1.00 10.50 288 LEU A N 1
ATOM 1162 C CA . LEU A 1 151 ? 21.293 34.830 35.585 1.00 12.07 288 LEU A CA 1
ATOM 1163 C C . LEU A 1 151 ? 20.669 33.821 34.633 1.00 11.63 288 LEU A C 1
ATOM 1164 O O . LEU A 1 151 ? 21.181 32.719 34.493 1.00 11.03 288 LEU A O 1
ATOM 1169 N N . LEU A 1 152 ? 19.574 34.201 33.975 1.00 10.91 289 LEU A N 1
ATOM 1170 C CA . LEU A 1 152 ? 18.843 33.273 33.113 1.00 11.22 289 LEU A CA 1
ATOM 1171 C C . LEU A 1 152 ? 18.663 33.681 31.648 1.00 11.78 289 LEU A C 1
ATOM 1172 O O . LEU A 1 152 ? 17.668 33.342 31.018 1.00 12.35 289 LEU A O 1
ATOM 1177 N N . GLU A 1 153 ? 19.634 34.409 31.116 1.00 11.86 290 GLU A N 1
ATOM 1178 C CA . GLU A 1 153 ? 19.635 34.789 29.714 1.00 13.35 290 GLU A CA 1
ATOM 1179 C C . GLU A 1 153 ? 19.593 33.460 28.944 1.00 14.01 290 GLU A C 1
ATOM 1180 O O . GLU A 1 153 ? 20.058 32.421 29.435 1.00 14.47 290 GLU A O 1
ATOM 1186 N N . GLN A 1 154 ? 19.030 33.475 27.752 1.00 13.28 291 GLN A N 1
ATOM 1187 C CA . GLN A 1 154 ? 18.896 32.249 26.974 1.00 13.39 291 GLN A CA 1
ATOM 1188 C C . GLN A 1 154 ? 19.910 32.045 25.858 1.00 15.73 291 GLN A C 1
ATOM 1189 O O . GLN A 1 154 ? 19.572 32.170 24.676 1.00 21.34 291 GLN A O 1
ATOM 1195 N N . LYS A 1 155 ? 21.154 31.763 26.237 1.00 13.25 292 LYS A N 1
ATOM 1196 C CA . LYS A 1 155 ? 22.221 31.524 25.283 1.00 13.64 292 LYS A CA 1
ATOM 1197 C C . LYS A 1 155 ? 22.600 30.048 25.236 1.00 16.34 292 LYS A C 1
ATOM 1198 O O . LYS A 1 155 ? 22.889 29.446 26.266 1.00 16.97 292 LYS A O 1
ATOM 1204 N N . ALA A 1 156 ? 22.594 29.460 24.041 1.00 15.29 293 ALA A N 1
ATOM 1205 C CA . ALA A 1 156 ? 22.998 28.066 23.877 1.00 15.09 293 ALA A CA 1
ATOM 1206 C C . ALA A 1 156 ? 24.501 28.141 23.627 1.00 18.98 293 ALA A C 1
ATOM 1207 O O . ALA A 1 156 ? 24.930 28.682 22.594 1.00 22.49 293 ALA A O 1
ATOM 1209 N N . ALA A 1 157 ? 25.298 27.698 24.602 1.00 15.43 294 ALA A N 1
ATOM 1210 C CA . ALA A 1 157 ? 26.763 27.748 24.498 1.00 13.78 294 ALA A CA 1
ATOM 1211 C C . ALA A 1 157 ? 27.390 26.362 24.370 1.00 12.39 294 ALA A C 1
ATOM 1212 O O . ALA A 1 157 ? 26.869 25.389 24.914 1.00 11.83 294 ALA A O 1
ATOM 1214 N N . SER A 1 158 ? 28.494 26.266 23.636 1.00 9.52 295 SER A N 1
ATOM 1215 C CA . SER A 1 158 ? 29.185 24.989 23.493 1.00 10.89 295 SER A CA 1
ATOM 1216 C C . SER A 1 158 ? 29.594 24.502 24.884 1.00 9.64 295 SER A C 1
ATOM 1217 O O . SER A 1 158 ? 30.166 25.262 25.683 1.00 9.24 295 SER A O 1
ATOM 1220 N N . CYS A 1 159 ? 29.386 23.212 25.112 1.00 8.90 296 CYS A N 1
ATOM 1221 C CA . CYS A 1 159 ? 29.709 22.581 26.380 1.00 10.24 296 CYS A CA 1
ATOM 1222 C C . CYS A 1 159 ? 31.188 22.555 26.696 1.00 9.59 296 CYS A C 1
ATOM 1223 O O . CYS A 1 159 ? 31.588 22.266 27.829 1.00 9.50 296 CYS A O 1
ATOM 1226 N N . HIS A 1 160 ? 32.012 22.842 25.698 1.00 8.62 297 HIS A N 1
ATOM 1227 C CA . HIS A 1 160 ? 33.440 22.851 25.908 1.00 9.50 297 HIS A CA 1
ATOM 1228 C C . HIS A 1 160 ? 33.935 24.116 26.667 1.00 9.12 297 HIS A C 1
ATOM 1229 O O . HIS A 1 160 ? 35.090 24.185 27.104 1.00 11.63 297 HIS A O 1
ATOM 1236 N N . ASN A 1 161 ? 33.069 25.119 26.789 1.00 8.35 298 ASN A N 1
ATOM 1237 C CA . ASN A 1 161 ? 33.405 26.337 27.522 1.00 8.97 298 ASN A CA 1
ATOM 1238 C C . ASN A 1 161 ? 33.490 26.063 29.037 1.00 10.39 298 ASN A C 1
ATOM 1239 O O . ASN A 1 161 ? 32.731 25.244 29.571 1.00 11.28 298 ASN A O 1
ATOM 1244 N N . SER A 1 162 ? 34.384 26.782 29.711 1.00 10.29 299 SER A N 1
ATOM 1245 C CA . SER A 1 162 ? 34.559 26.686 31.166 1.00 10.47 299 SER A CA 1
ATOM 1246 C C . SER A 1 162 ? 33.915 27.945 31.732 1.00 10.29 299 SER A C 1
ATOM 1247 O O . SER A 1 162 ? 34.470 29.039 31.604 1.00 11.16 299 SER A O 1
ATOM 1250 N N . TYR A 1 163 ? 32.726 27.772 32.313 1.00 9.29 300 TYR A N 1
ATOM 1251 C CA . TYR A 1 163 ? 31.918 28.856 32.859 1.00 8.49 300 TYR A CA 1
ATOM 1252 C C . TYR A 1 163 ? 31.742 28.745 34.385 1.00 9.73 300 TYR A C 1
ATOM 1253 O O . TYR A 1 163 ? 32.102 27.744 35.013 1.00 8.08 300 TYR A O 1
ATOM 1262 N N . ILE A 1 164 ? 31.188 29.808 34.947 1.00 7.28 301 ILE A N 1
ATOM 1263 C CA . ILE A 1 164 ? 30.888 29.902 36.358 1.00 7.35 301 ILE A CA 1
ATOM 1264 C C . ILE A 1 164 ? 29.724 28.955 36.671 1.00 7.08 301 ILE A C 1
ATOM 1265 O O . ILE A 1 164 ? 28.794 28.801 35.873 1.00 7.60 301 ILE A O 1
ATOM 1270 N N . VAL A 1 165 ? 29.804 28.300 37.821 1.00 6.56 302 VAL A N 1
ATOM 1271 C CA . VAL A 1 165 ? 28.729 27.441 38.274 1.00 6.59 302 VAL A CA 1
ATOM 1272 C C . VAL A 1 165 ? 28.363 27.949 39.659 1.00 7.34 302 VAL A C 1
ATOM 1273 O O . VAL A 1 165 ? 29.260 28.166 40.504 1.00 9.31 302 VAL A O 1
ATOM 1277 N N . LEU A 1 166 ? 27.065 28.165 39.878 1.00 5.98 303 LEU A N 1
ATOM 1278 C CA . LEU A 1 166 ? 26.566 28.643 41.168 1.00 6.62 303 LEU A CA 1
ATOM 1279 C C . LEU A 1 166 ? 25.934 27.525 42.012 1.00 6.94 303 LEU A C 1
ATOM 1280 O O . LEU A 1 166 ? 25.483 26.493 41.483 1.00 7.50 303 LEU A O 1
ATOM 1285 N N . CYS A 1 167 ? 25.895 27.758 43.323 1.00 5.58 304 CYS A N 1
ATOM 1286 C CA . CYS A 1 167 ? 25.292 26.843 44.290 1.00 6.15 304 CYS A CA 1
ATOM 1287 C C . CYS A 1 167 ? 24.297 27.684 45.079 1.00 7.15 304 CYS A C 1
ATOM 1288 O O . CYS A 1 167 ? 24.600 28.826 45.461 1.00 8.17 304 CYS A O 1
ATOM 1291 N N . ILE A 1 168 ? 23.114 27.132 45.286 1.00 6.12 305 ILE A N 1
ATOM 1292 C CA . ILE A 1 168 ? 22.064 27.815 46.020 1.00 7.49 305 ILE A CA 1
ATOM 1293 C C . ILE A 1 168 ? 21.698 27.046 47.293 1.00 10.06 305 ILE A C 1
ATOM 1294 O O . ILE A 1 168 ? 21.602 25.813 47.287 1.00 9.16 305 ILE A O 1
ATOM 1299 N N . GLU A 1 169 ? 21.565 27.784 48.393 1.00 7.92 306 GLU A N 1
ATOM 1300 C CA . GLU A 1 169 ? 21.152 27.232 49.690 1.00 10.18 306 GLU A CA 1
ATOM 1301 C C . GLU A 1 169 ? 19.681 26.872 49.478 1.00 9.73 306 GLU A C 1
ATOM 1302 O O . GLU A 1 169 ? 18.873 27.739 49.139 1.00 11.98 306 GLU A O 1
ATOM 1308 N N . ASN A 1 170 ? 19.322 25.606 49.677 1.00 10.68 307 ASN A N 1
ATOM 1309 C CA . ASN A 1 170 ? 17.960 25.186 49.355 1.00 13.13 307 ASN A CA 1
ATOM 1310 C C . ASN A 1 170 ? 16.836 25.438 50.343 1.00 13.53 307 ASN A C 1
ATOM 1311 O O . ASN A 1 170 ? 15.665 25.234 50.028 1.00 14.73 307 ASN A O 1
ATOM 1316 N N . SER A 1 171 ? 17.199 25.938 51.513 1.00 15.33 308 SER A N 1
ATOM 1317 C CA . SER A 1 171 ? 16.228 26.268 52.540 1.00 17.72 308 SER A CA 1
ATOM 1318 C C . SER A 1 171 ? 16.937 27.062 53.621 1.00 16.82 308 SER A C 1
ATOM 1319 O O . SER A 1 171 ? 18.156 26.967 53.754 1.00 17.25 308 SER A O 1
ATOM 1322 N N . PHE A 1 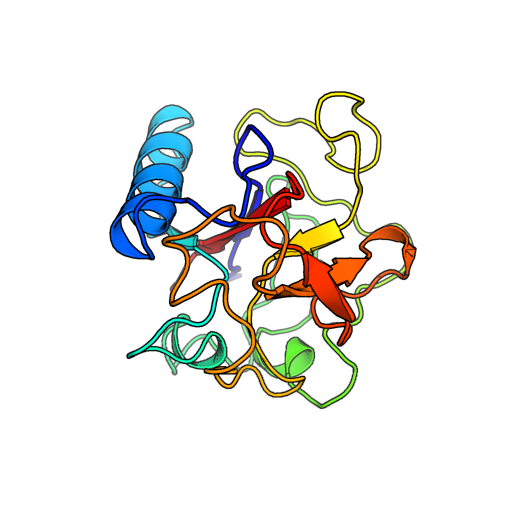172 ? 16.193 27.911 54.318 1.00 19.67 309 PHE A N 1
ATOM 1323 C CA . PHE A 1 172 ? 16.754 28.674 55.429 1.00 21.81 309 PHE A CA 1
ATOM 1324 C C . PHE A 1 172 ? 16.563 27.762 56.635 1.00 22.35 309 PHE A C 1
ATOM 1325 O O . PHE A 1 172 ? 17.541 27.533 57.353 1.00 26.83 309 PHE A O 1
#

Foldseek 3Di:
DAAKEKAWQPAFAFLAQVFQVSQLVSQVVLCVVLPHDFRKGWQAAFDVGFSLPLAPPVQAPAHFYAYPVRHTFGRGNQVQLPQPQAATDPPHFHHHSVGDTLVPDCSFVAQKEFYQHASNRGHDCQARQNRSRDLDQPGWHFMGHCVVRHGGDGDTHGSVDGHIIMIMRRYD

Solvent-accessible surface area: 7883 Å² total; per-residue (Å²): 164,49,29,0,35,0,0,0,2,32,74,29,44,16,0,29,9,190,2,34,209,10,0,29,115,50,0,97,72,29,4,155,88,63,63,55,119,30,82,12,54,0,0,0,0,4,124,160,41,31,0,62,45,0,0,108,205,95,21,43,47,90,9,21,1,1,0,39,103,86,66,102,8,6,97,7,0,55,43,2,16,86,47,53,42,0,98,10,137,123,76,39,88,6,8,0,5,76,30,60,20,1,74,197,63,112,39,0,98,78,37,17,0,0,0,0,0,19,38,36,0,141,79,48,90,165,11,2,1,108,8,0,166,24,85,71,95,69,17,49,0,18,2,0,19,17,128,48,24,55,0,0,21,60,98,70,11,35,0,100,38,46,20,0,0,0,0,0,18,8,35,158

InterPro domains:
  IPR001791 Laminin G domain [cd00110] (528-676)
  IPR008160 Collagen triple helix repeat [PF01391] (823-878)
  IPR008160 Collagen triple helix repeat [PF01391] (953-1007)
  IPR008160 Collagen triple helix repeat [PF01391] (1066-1114)
  IPR008160 Collagen triple helix repeat [PF01391] (1216-1264)
  IPR010363 Domain of unknown function DUF959, collagen XVIII, N-terminal [PF06121] (16-218)
  IPR010515 Collagenase NC10/endostatin [PF06482] (1600-1769)
  IPR010515 Collagenase NC10/endostatin [cd00247] (1597-1767)
  IPR013320 Concanavalin A-like lectin/glucanase domain superfamily [SSF49899] (493-688)
  IPR016186 C-type lectin-like/link domain superfamily [G3DSA:3.10.100.10] (1593-1774)
  IPR016187 C-type lectin fold [SSF56436] (1597-1768)
  IPR020067 Frizzled domain [PF01392] (376-474)
  IPR020067 Frizzled domain [PS50038] (365-482)
  IPR020067 Frizzled domain [SM00063] (369-484)
  IPR035523 Collagen alpha-1(XVIII) chain, frizzled domain [cd07455] (366-488)
  IPR036790 Frizzled cysteine-rich domain superfamily [G3DSA:1.10.2000.10] (364-483)
  IPR036790 Frizzled cysteine-rich domain superfamily [SSF63501] (368-483)
  IPR045463 Collagen type XV/XVIII, trimerization domain [PF20010] (1463-1510)
  IPR048287 Thrombospondin-like, N-terminal domain [SM00210] (492-680)
  IPR050149 Collagen superfamily [PTHR24023] (268-1168)

Radius of gyration: 14.26 Å; Cα contacts (8 Å, |Δi|>4): 448; chains: 1; bounding box: 33×33×40 Å

Organism: Mus musculus (NCBI:txid10090)

CATH classification: 3.10.100.10

Sequence (172 aa):
QPVLHLVALNTPLSGGMRGIRGADFQCFQQARAVGLSGTFRAFLSSRLQDLYSIVRRADRGSVPIVNLKDEVLSPSWDSLFSGSQGQLQPGARIFSFDGRDVLRHPAWPQKSVWHGSDPSGRRLMESYCETWRTETTGATGQASSLLSGRLLEQKAASCHNSYIVLCIENSF

Secondary structure (DSSP, 8-state):
---EEEEE-SS-B-S-SSHHHHHHHHHHHHHHHTT--S-EEES--BTTB-GGGGS-GGGTTT--EE-TT--EEES-HHHHTSSS-SBPPTT---BBTTS-BTTT-TTSSS-EEE--B-TTS-B-TTSBHHHHT---TT-EEEEEEGGGTBS---EEEETTS-BB-EEEE---

GO terms:
  GO:0005576 extracellular region (C, EXP)
  GO:0005515 protein binding (F, IPI)
  GO:0001525 angiogenesis (P, IDA)
  GO:0001886 endothelial cell morphogenesis (P, IDA)
  GO:0005604 basement membrane (C, IDA)
  GO:2000353 positive regulation of endothelial cell apoptotic process (P, IDA)
  GO:0030335 positive regulation of cell migration (P, IDA)
  GO:0008284 positive regulation of cell population proliferation (P, IDA)
  GO:0001525 angiogenesis (P, IMP)
  GO:0030198 extracellular matrix organization (P, IMP)
  GO:0005576 extracellular region (C, HDA)
  GO:0031012 extracellular matrix (C, HDA)
  GO:0071953 elastic fiber (C, TAS)
  GO:0030938 collagen type XVIII trimer (C, TAS)

B-factor: mean 16.45, std 10.83, range [5.58, 85.63]

Nearest PDB structures (foldseek):
  1koe-assembly1_A  TM=1.006E+00  e=2.666E-44  Mus musculus
  1dy0-assembly1_A  TM=1.001E+00  e=1.402E-40  Mus musculus
  1bnl-assembly1_A  TM=9.990E-01  e=1.656E-36  Homo sapiens
  1dy2-assembly1_A  TM=9.861E-01  e=1.710E-32  Mus musculus